Protein AF-A0A062WPQ7-F1 (afdb_monomer_lite)

Structure (mmCIF, N/CA/C/O backbone):
data_AF-A0A062WPQ7-F1
#
_entry.id   AF-A0A062WPQ7-F1
#
loop_
_atom_site.group_PDB
_atom_site.id
_atom_site.type_symbol
_atom_site.label_atom_id
_atom_site.label_alt_id
_atom_site.label_comp_id
_atom_site.label_asym_id
_atom_site.label_entity_id
_atom_site.label_seq_id
_atom_site.pdbx_PDB_ins_code
_atom_site.Cartn_x
_atom_site.Cartn_y
_atom_site.Cartn_z
_atom_site.occupancy
_atom_site.B_iso_or_equiv
_atom_site.auth_seq_id
_atom_site.auth_comp_id
_atom_site.auth_asym_id
_atom_site.auth_atom_id
_atom_site.pdbx_PDB_model_num
ATOM 1 N N . LEU A 1 1 ? 1.553 -10.765 8.364 1.00 71.88 1 LEU A N 1
ATOM 2 C CA . LEU A 1 1 ? 1.980 -9.541 9.089 1.00 71.88 1 LEU A CA 1
ATOM 3 C C . LEU A 1 1 ? 2.263 -9.916 10.533 1.00 71.88 1 LEU A C 1
ATOM 5 O O . LEU A 1 1 ? 1.561 -10.781 11.046 1.00 71.88 1 LEU A O 1
ATOM 9 N N . ARG A 1 2 ? 3.285 -9.338 11.176 1.00 81.94 2 ARG A N 1
ATOM 10 C CA . ARG A 1 2 ? 3.504 -9.582 12.613 1.00 81.94 2 ARG A CA 1
ATOM 11 C C . ARG A 1 2 ? 2.424 -8.842 13.420 1.00 81.94 2 ARG A C 1
ATOM 13 O O . ARG A 1 2 ? 2.039 -7.748 13.007 1.00 81.94 2 ARG A O 1
ATOM 20 N N . PRO A 1 3 ? 1.937 -9.398 14.542 1.00 80.31 3 PRO A N 1
ATOM 21 C CA . PRO A 1 3 ? 0.964 -8.714 15.389 1.00 80.31 3 PRO A CA 1
ATOM 22 C C . PRO A 1 3 ? 1.482 -7.346 15.858 1.00 80.31 3 PRO A C 1
ATOM 24 O O . PRO A 1 3 ? 2.566 -7.257 16.436 1.00 80.31 3 PRO A O 1
ATOM 27 N N . MET A 1 4 ? 0.707 -6.280 15.626 1.00 84.62 4 MET A N 1
ATOM 28 C CA . MET A 1 4 ? 1.066 -4.923 16.052 1.00 84.62 4 MET A CA 1
ATOM 29 C C . MET A 1 4 ? 0.688 -4.715 17.521 1.00 84.62 4 MET A C 1
ATOM 31 O O . MET A 1 4 ? -0.491 -4.681 17.886 1.00 84.62 4 MET A O 1
ATOM 35 N N . ARG A 1 5 ? 1.701 -4.603 18.387 1.00 85.12 5 ARG A N 1
ATOM 36 C CA . ARG A 1 5 ? 1.511 -4.374 19.826 1.00 85.12 5 ARG A CA 1
ATOM 37 C C . ARG A 1 5 ? 0.854 -3.010 20.065 1.00 85.12 5 ARG A C 1
ATOM 39 O O . ARG A 1 5 ? 1.175 -2.039 19.396 1.00 85.12 5 ARG A O 1
ATOM 46 N N . GLY A 1 6 ? -0.082 -2.949 21.013 1.00 81.06 6 GLY A N 1
ATOM 47 C CA . GLY A 1 6 ? -0.781 -1.712 21.399 1.00 81.06 6 GLY A CA 1
ATOM 48 C C . GLY A 1 6 ? -1.976 -1.318 20.521 1.00 81.06 6 GLY A C 1
ATOM 49 O O . GLY A 1 6 ? -2.815 -0.539 20.965 1.00 81.06 6 GLY A O 1
ATOM 50 N N . LEU A 1 7 ? -2.135 -1.908 19.330 1.00 82.62 7 LEU A N 1
ATOM 51 C CA . LEU A 1 7 ? -3.161 -1.478 18.373 1.00 82.62 7 LEU A CA 1
ATOM 52 C C . LEU A 1 7 ? -4.609 -1.781 18.811 1.00 82.62 7 LEU A C 1
ATOM 54 O O . LEU A 1 7 ? -5.522 -1.079 18.401 1.00 82.62 7 LEU A O 1
ATOM 58 N N . LYS A 1 8 ? -4.842 -2.763 19.695 1.00 71.62 8 LYS A N 1
ATOM 59 C CA . LYS A 1 8 ? -6.192 -3.143 20.177 1.00 71.62 8 LYS A CA 1
ATOM 60 C C . LYS A 1 8 ? -6.963 -2.017 20.889 1.00 71.62 8 LYS A C 1
ATOM 62 O O . LYS A 1 8 ? -8.155 -2.167 21.121 1.00 71.62 8 LYS A O 1
ATOM 67 N N . ARG A 1 9 ? -6.293 -0.925 21.276 1.00 75.44 9 ARG A N 1
ATOM 68 C CA . ARG A 1 9 ? -6.879 0.190 22.043 1.00 75.44 9 ARG A CA 1
ATOM 69 C C . ARG A 1 9 ? -7.159 1.443 21.205 1.00 75.44 9 ARG A C 1
ATOM 71 O O . ARG A 1 9 ? -7.649 2.426 21.748 1.00 75.44 9 ARG A O 1
ATOM 78 N N . LEU A 1 10 ? -6.845 1.434 19.908 1.00 82.62 10 LEU A N 1
ATOM 79 C CA . LEU A 1 10 ? -6.992 2.603 19.039 1.00 82.62 10 LEU A CA 1
ATOM 80 C C . LEU A 1 10 ? -8.282 2.519 18.221 1.00 82.62 10 LEU A C 1
ATOM 82 O O . LEU A 1 10 ? -8.526 1.521 17.548 1.00 82.62 10 LEU A O 1
ATOM 86 N N . ARG A 1 11 ? -9.067 3.604 18.194 1.00 83.88 11 ARG A N 1
ATOM 87 C 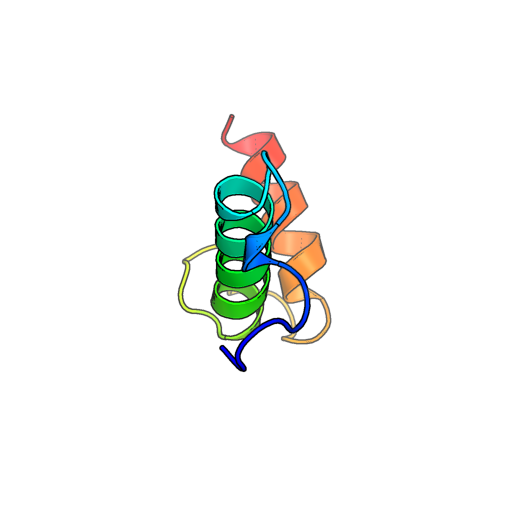CA . ARG A 1 11 ? -10.260 3.721 17.330 1.00 83.88 11 ARG A CA 1
ATOM 88 C C . ARG A 1 11 ? -9.925 3.494 15.848 1.00 83.88 11 ARG A C 1
ATOM 90 O O . ARG A 1 11 ? -10.727 2.927 15.120 1.00 83.88 11 ARG A O 1
ATOM 97 N N . SER A 1 12 ? -8.715 3.864 15.428 1.00 88.94 12 SER A N 1
ATOM 98 C CA . SER A 1 12 ? -8.231 3.736 14.044 1.00 88.94 12 SER A CA 1
ATOM 99 C C . SER A 1 12 ? -7.450 2.441 13.773 1.00 88.94 12 SER A C 1
ATOM 101 O O . SER A 1 12 ? -6.755 2.342 12.762 1.00 88.94 12 SER A O 1
ATOM 103 N N . ALA A 1 13 ? -7.521 1.446 14.666 1.00 89.06 13 ALA A N 1
ATOM 104 C CA . ALA A 1 13 ? -6.757 0.201 14.554 1.00 89.06 13 ALA A CA 1
ATOM 105 C C . ALA A 1 13 ? -6.979 -0.528 13.223 1.00 89.06 13 ALA A C 1
ATOM 107 O O . ALA A 1 13 ? -6.029 -1.048 12.635 1.00 89.06 13 ALA A O 1
ATOM 108 N N . GLN A 1 14 ? -8.221 -0.545 12.735 1.00 89.50 14 GLN A N 1
ATOM 109 C CA . GLN A 1 14 ? -8.563 -1.169 11.461 1.00 89.50 14 GLN A CA 1
ATOM 110 C C . GLN A 1 14 ? -7.887 -0.447 10.292 1.00 89.50 14 GLN A C 1
ATOM 112 O O . GLN A 1 14 ? -7.182 -1.091 9.521 1.00 89.50 14 GLN A O 1
ATOM 117 N N . THR A 1 15 ? -8.030 0.878 10.196 1.00 93.38 15 THR A N 1
ATOM 118 C CA . THR A 1 15 ? -7.430 1.690 9.125 1.00 93.38 15 THR A CA 1
ATOM 119 C C . THR A 1 15 ? -5.911 1.553 9.097 1.00 93.38 15 THR A C 1
ATOM 121 O O . THR A 1 15 ? -5.331 1.325 8.038 1.00 93.38 15 THR A O 1
ATOM 124 N N . ILE A 1 16 ? -5.259 1.604 10.264 1.00 91.94 16 ILE A N 1
ATOM 125 C CA . ILE A 1 16 ? -3.804 1.421 10.372 1.00 91.94 16 ILE A CA 1
ATOM 126 C C . ILE A 1 16 ? -3.402 0.006 9.930 1.00 91.94 16 ILE A C 1
ATOM 128 O O . ILE A 1 16 ? -2.421 -0.162 9.208 1.00 91.94 16 ILE A O 1
ATOM 132 N N . SER A 1 17 ? -4.169 -1.016 10.324 1.00 91.00 17 SER A N 1
ATOM 133 C CA . SER A 1 17 ? -3.909 -2.404 9.916 1.00 91.00 17 SER A CA 1
ATOM 134 C C . SER A 1 17 ? -4.062 -2.603 8.413 1.00 91.00 17 SER A C 1
ATOM 136 O O . SER A 1 17 ? -3.209 -3.243 7.803 1.00 91.00 17 SER A O 1
ATOM 138 N N . ALA A 1 18 ? -5.113 -2.038 7.818 1.00 93.44 18 ALA A N 1
ATOM 139 C CA . ALA A 1 18 ? -5.376 -2.123 6.388 1.00 93.44 18 ALA A CA 1
ATOM 140 C C . ALA A 1 18 ? -4.285 -1.411 5.577 1.00 93.44 18 ALA A C 1
ATOM 142 O O . ALA A 1 18 ? -3.716 -2.010 4.668 1.00 93.44 18 ALA A O 1
ATOM 143 N N . GLY A 1 19 ? -3.917 -0.184 5.963 1.00 94.56 19 GLY A N 1
ATOM 144 C CA . GLY A 1 19 ? -2.822 0.550 5.326 1.00 94.56 19 GLY A CA 1
ATOM 145 C C . GLY A 1 19 ? -1.485 -0.187 5.440 1.00 94.56 19 GLY A C 1
ATOM 146 O O . GLY A 1 19 ? -0.759 -0.321 4.455 1.00 94.56 19 GLY A O 1
ATOM 147 N N . HIS A 1 20 ? -1.178 -0.755 6.612 1.00 94.38 20 HIS A N 1
ATOM 148 C CA . HIS A 1 20 ? 0.028 -1.563 6.777 1.00 94.38 20 HIS A CA 1
ATOM 149 C C . HIS A 1 20 ? 0.007 -2.820 5.893 1.00 94.38 20 HIS A C 1
ATOM 151 O O . HIS A 1 20 ? 1.014 -3.147 5.267 1.00 94.38 20 HIS A O 1
ATOM 157 N N . ALA A 1 21 ? -1.130 -3.514 5.803 1.00 95.25 21 ALA A N 1
ATOM 158 C CA . ALA A 1 21 ? -1.280 -4.675 4.932 1.00 95.25 21 ALA A CA 1
ATOM 159 C C . ALA A 1 21 ? -1.084 -4.321 3.454 1.00 95.25 21 ALA A C 1
ATOM 161 O O . ALA A 1 21 ? -0.343 -5.022 2.765 1.00 95.25 21 ALA A O 1
ATOM 162 N N . LEU A 1 22 ? -1.675 -3.213 3.001 1.00 95.44 22 LEU A N 1
ATOM 163 C CA . LEU A 1 22 ? -1.539 -2.701 1.639 1.00 95.44 22 LEU A CA 1
ATOM 164 C C . LEU A 1 22 ?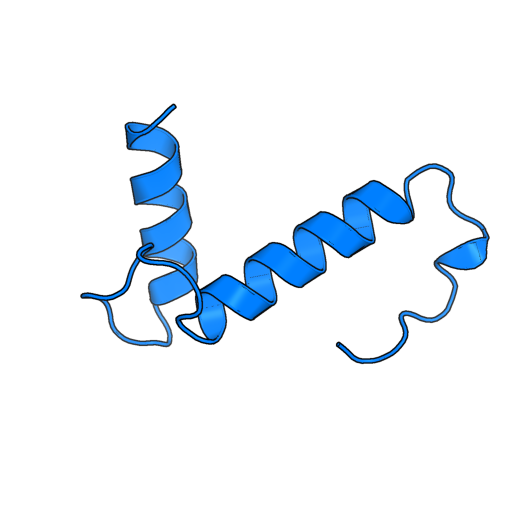 -0.068 -2.472 1.272 1.00 95.44 22 LEU A C 1
ATOM 166 O O . LEU A 1 22 ? 0.424 -3.076 0.321 1.00 95.44 22 LEU A O 1
ATOM 170 N N . VAL A 1 23 ? 0.661 -1.689 2.077 1.00 95.44 23 VAL A N 1
ATOM 171 C CA . VAL A 1 23 ? 2.091 -1.403 1.853 1.00 95.44 23 VAL A CA 1
ATOM 172 C C . VAL A 1 23 ? 2.909 -2.694 1.755 1.00 95.44 23 VAL A C 1
ATOM 174 O O . VAL A 1 23 ? 3.778 -2.834 0.896 1.00 95.44 23 VAL A O 1
ATOM 177 N N . GLN A 1 24 ? 2.628 -3.669 2.620 1.00 94.88 24 GLN A N 1
ATOM 178 C CA . GLN A 1 24 ? 3.368 -4.929 2.645 1.00 94.88 24 GLN A CA 1
ATOM 179 C C . GLN A 1 24 ? 3.037 -5.837 1.456 1.00 94.88 24 GLN A C 1
ATOM 181 O O . GLN A 1 24 ? 3.927 -6.538 0.979 1.00 94.88 24 GLN A O 1
ATOM 186 N N . ASN A 1 25 ? 1.795 -5.829 0.974 1.00 94.75 25 ASN A N 1
ATOM 187 C CA . ASN A 1 25 ? 1.382 -6.568 -0.217 1.00 94.75 25 ASN A CA 1
ATOM 188 C C . ASN A 1 25 ? 1.967 -5.952 -1.496 1.00 94.75 25 ASN A C 1
ATOM 190 O O . ASN A 1 25 ? 2.478 -6.694 -2.330 1.00 94.75 25 ASN A O 1
ATOM 194 N N . ILE A 1 26 ? 2.011 -4.618 -1.604 1.00 95.69 26 ILE A N 1
ATOM 195 C CA . ILE A 1 26 ? 2.694 -3.914 -2.704 1.00 95.69 26 ILE A CA 1
ATOM 196 C C . ILE A 1 26 ? 4.173 -4.305 -2.743 1.00 95.69 26 ILE A C 1
ATOM 198 O O . ILE A 1 26 ? 4.673 -4.775 -3.761 1.00 95.69 26 ILE A O 1
ATOM 202 N N . ARG A 1 27 ? 4.879 -4.216 -1.608 1.00 93.31 27 ARG A N 1
ATOM 203 C CA . ARG A 1 27 ? 6.302 -4.600 -1.531 1.00 93.31 27 ARG A CA 1
ATOM 204 C C . ARG A 1 27 ? 6.556 -6.061 -1.908 1.00 93.31 27 ARG A C 1
ATOM 206 O O . ARG A 1 27 ? 7.639 -6.384 -2.380 1.00 93.31 27 ARG A O 1
ATOM 213 N N . ARG A 1 28 ? 5.575 -6.944 -1.701 1.00 93.31 28 ARG A N 1
ATOM 214 C CA . ARG A 1 28 ? 5.644 -8.366 -2.074 1.00 93.31 28 ARG A CA 1
ATOM 215 C C . ARG A 1 28 ? 5.235 -8.638 -3.523 1.00 93.31 28 ARG A C 1
ATOM 217 O O . ARG A 1 28 ? 5.380 -9.771 -3.960 1.00 93.31 28 ARG A O 1
ATOM 224 N N . GLY A 1 29 ? 4.766 -7.629 -4.260 1.00 93.44 29 GLY A N 1
ATOM 225 C CA . GLY A 1 29 ? 4.277 -7.795 -5.630 1.00 93.44 29 GLY A CA 1
ATOM 226 C C . GLY A 1 29 ? 2.944 -8.542 -5.706 1.00 93.44 29 GLY A C 1
ATOM 227 O O . GLY A 1 29 ? 2.693 -9.233 -6.680 1.00 93.44 29 GLY A O 1
ATOM 228 N N . HIS A 1 30 ? 2.105 -8.452 -4.670 1.00 94.94 30 HIS A N 1
ATOM 229 C CA . HIS A 1 30 ? 0.768 -9.068 -4.666 1.00 94.94 30 HIS A CA 1
ATOM 230 C C . HIS A 1 30 ? -0.298 -8.217 -5.377 1.00 94.94 30 HIS A C 1
ATOM 232 O O . HIS A 1 30 ? -1.471 -8.580 -5.379 1.00 94.94 30 HIS A O 1
ATOM 238 N N . TYR A 1 31 ? 0.099 -7.076 -5.928 1.00 94.50 31 TYR A N 1
ATOM 239 C CA . TYR A 1 31 ? -0.734 -6.212 -6.748 1.00 94.50 31 TYR A CA 1
ATOM 240 C C . TYR A 1 31 ? 0.009 -5.917 -8.041 1.00 94.50 31 TYR A C 1
ATOM 242 O O . TYR A 1 31 ? 1.240 -5.911 -8.052 1.00 94.50 31 TYR A O 1
ATOM 250 N N . GLU A 1 32 ? -0.747 -5.584 -9.078 1.00 94.25 32 GLU A N 1
ATOM 251 C CA . GLU A 1 32 ? -0.234 -5.132 -10.376 1.00 94.25 32 GLU A CA 1
ATOM 252 C C . GLU A 1 32 ? 0.318 -3.693 -10.330 1.00 94.25 32 GLU A C 1
ATOM 254 O O . GLU A 1 32 ? 0.568 -3.092 -11.363 1.00 94.25 32 GLU A O 1
ATOM 259 N N . LEU A 1 33 ? 0.527 -3.142 -9.128 1.00 94.81 33 LEU A N 1
ATOM 260 C CA . LEU A 1 33 ? 1.082 -1.809 -8.917 1.00 94.81 33 LEU A CA 1
ATOM 261 C C . LEU A 1 33 ? 2.610 -1.859 -8.789 1.00 94.81 33 LEU A C 1
ATOM 263 O O . LEU A 1 33 ? 3.144 -2.585 -7.939 1.00 94.81 33 LEU A O 1
ATOM 267 N N . GLY A 1 34 ? 3.317 -1.040 -9.569 1.00 94.06 34 GLY A N 1
ATOM 268 C CA . GLY A 1 34 ? 4.775 -0.917 -9.538 1.00 94.06 34 GLY A CA 1
ATOM 269 C C . GLY A 1 34 ? 5.515 -2.207 -9.911 1.00 94.06 34 GLY A C 1
ATOM 270 O O . GLY A 1 34 ? 6.664 -2.400 -9.496 1.00 94.06 34 GLY A O 1
ATOM 271 N N . THR A 1 35 ? 4.868 -3.129 -10.633 1.00 90.94 35 THR A N 1
ATOM 272 C CA . THR A 1 35 ? 5.433 -4.443 -10.991 1.00 90.94 35 THR A CA 1
ATOM 273 C C . THR A 1 35 ? 6.651 -4.332 -11.896 1.00 90.94 35 THR A C 1
ATOM 275 O O . THR A 1 35 ? 7.584 -5.117 -11.733 1.00 90.94 35 THR A O 1
ATOM 278 N N . ASP A 1 36 ? 6.682 -3.313 -12.755 1.00 92.00 36 ASP A N 1
ATOM 279 C CA . ASP A 1 36 ? 7.768 -3.059 -13.711 1.00 92.00 36 ASP A CA 1
ATOM 280 C C . ASP A 1 36 ? 8.950 -2.295 -13.097 1.00 92.00 36 ASP A C 1
ATOM 282 O O . ASP A 1 36 ? 9.932 -1.987 -13.770 1.00 92.00 36 ASP A O 1
ATOM 286 N N . THR A 1 37 ? 8.871 -1.975 -11.803 1.00 94.12 37 THR A N 1
ATOM 287 C CA . THR A 1 37 ? 9.924 -1.256 -11.083 1.00 94.12 37 THR A CA 1
ATOM 288 C C . THR A 1 37 ? 10.722 -2.204 -10.188 1.00 94.12 37 THR A C 1
ATOM 290 O O . THR A 1 37 ? 10.200 -3.198 -9.667 1.00 94.12 37 THR A O 1
ATOM 293 N N . ASP A 1 38 ? 11.993 -1.861 -9.954 1.00 93.75 38 ASP A N 1
ATOM 294 C CA . ASP A 1 38 ? 12.836 -2.520 -8.956 1.00 93.75 38 ASP A CA 1
ATOM 295 C C . ASP A 1 38 ? 12.101 -2.655 -7.599 1.00 93.75 38 ASP A C 1
ATOM 297 O O . ASP A 1 38 ? 11.435 -1.704 -7.162 1.00 93.75 38 ASP A O 1
ATOM 301 N N . PRO A 1 39 ? 12.216 -3.798 -6.891 1.00 91.00 39 PRO A N 1
ATOM 302 C CA . PRO A 1 39 ? 11.526 -4.021 -5.620 1.00 91.00 39 PRO A CA 1
ATOM 303 C C . PRO A 1 39 ? 11.742 -2.930 -4.559 1.00 91.00 39 PRO A C 1
ATOM 305 O O . PRO A 1 39 ? 10.850 -2.708 -3.734 1.00 91.00 39 PRO A O 1
ATOM 308 N N . HIS A 1 40 ? 12.887 -2.238 -4.560 1.00 92.69 40 HIS A N 1
ATOM 309 C CA . HIS A 1 40 ? 13.160 -1.133 -3.638 1.00 92.69 40 HIS A CA 1
ATOM 310 C C . HIS A 1 40 ? 12.369 0.137 -3.972 1.00 92.69 40 HIS A C 1
ATOM 312 O O . HIS A 1 40 ? 12.027 0.891 -3.060 1.00 92.69 40 HIS A O 1
ATOM 318 N N . ALA A 1 41 ? 12.037 0.355 -5.244 1.00 95.69 41 ALA A N 1
ATOM 319 C CA . ALA A 1 41 ? 11.276 1.510 -5.721 1.00 95.69 41 ALA A CA 1
ATOM 320 C C . ALA A 1 41 ? 9.776 1.216 -5.927 1.00 95.69 41 ALA A C 1
ATOM 322 O O . ALA A 1 41 ? 8.977 2.148 -6.027 1.00 95.69 41 ALA A O 1
ATOM 323 N N . ARG A 1 42 ? 9.372 -0.063 -5.899 1.00 95.75 42 ARG A N 1
ATOM 324 C CA . ARG A 1 42 ? 7.992 -0.530 -6.115 1.00 95.75 42 ARG A CA 1
AT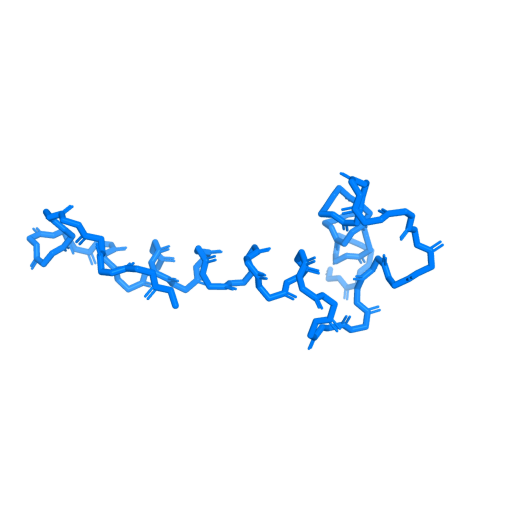OM 325 C C . ARG A 1 42 ? 6.938 0.193 -5.281 1.00 95.75 42 ARG A C 1
ATOM 327 O O . ARG A 1 42 ? 5.864 0.481 -5.789 1.00 95.75 42 ARG A O 1
ATOM 334 N N . LEU A 1 43 ? 7.220 0.499 -4.011 1.00 97.06 43 LEU A N 1
ATOM 335 C CA . LEU A 1 43 ? 6.245 1.200 -3.168 1.00 97.06 43 LEU A CA 1
ATOM 336 C C . LEU A 1 43 ? 5.967 2.614 -3.689 1.00 97.06 43 LEU A C 1
ATOM 338 O O . LEU A 1 43 ? 4.813 3.013 -3.776 1.00 97.06 43 LEU A O 1
ATOM 342 N N . THR A 1 44 ? 7.015 3.354 -4.042 1.00 97.56 44 THR A N 1
ATOM 343 C CA . THR A 1 44 ? 6.886 4.711 -4.578 1.00 97.56 44 THR A CA 1
ATOM 344 C C . THR A 1 44 ? 6.156 4.694 -5.917 1.00 97.56 44 THR A C 1
ATOM 346 O O . THR A 1 44 ? 5.201 5.445 -6.089 1.00 97.56 44 THR A O 1
ATOM 349 N N . ALA A 1 45 ? 6.547 3.796 -6.828 1.00 97.69 45 ALA A N 1
ATOM 350 C CA . ALA A 1 45 ? 5.893 3.636 -8.126 1.00 97.69 45 ALA A CA 1
ATOM 351 C C . ALA A 1 45 ? 4.400 3.299 -7.982 1.00 97.69 45 ALA A C 1
ATOM 353 O O . ALA A 1 45 ? 3.562 3.962 -8.583 1.00 97.69 45 ALA A O 1
ATOM 354 N N . ALA A 1 46 ? 4.060 2.363 -7.093 1.00 97.62 46 ALA A N 1
ATOM 355 C CA . ALA A 1 46 ? 2.680 1.969 -6.833 1.00 97.62 46 ALA A CA 1
ATOM 356 C C . ALA A 1 46 ? 1.788 3.128 -6.358 1.00 97.62 46 ALA A C 1
ATOM 358 O O . ALA A 1 46 ? 0.624 3.199 -6.743 1.00 97.62 46 ALA A O 1
ATOM 359 N N . PHE A 1 47 ? 2.302 4.041 -5.526 1.00 97.00 47 PHE A N 1
ATOM 360 C CA . PHE A 1 47 ? 1.538 5.223 -5.108 1.00 97.00 47 PHE A CA 1
ATOM 361 C C . PHE A 1 47 ? 1.382 6.246 -6.239 1.00 97.00 47 PHE A C 1
ATOM 363 O O . PHE A 1 47 ? 0.320 6.863 -6.347 1.00 97.00 47 PHE A O 1
ATOM 370 N N . THR A 1 48 ? 2.393 6.405 -7.097 1.00 97.62 48 THR A N 1
ATOM 371 C CA . THR A 1 48 ? 2.284 7.229 -8.310 1.00 97.62 48 THR A CA 1
ATOM 372 C C . THR A 1 48 ? 1.219 6.674 -9.254 1.00 97.62 48 THR A C 1
ATOM 374 O O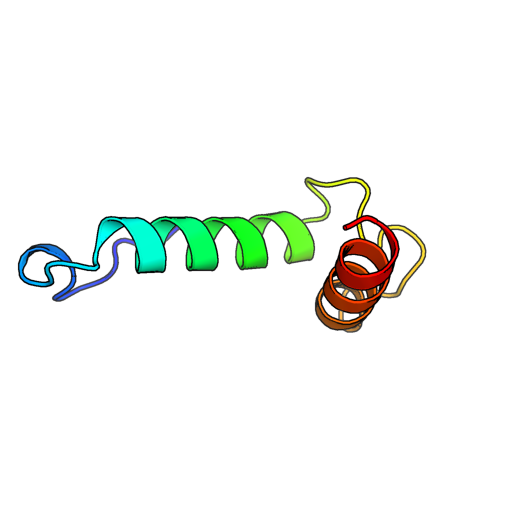 . THR A 1 48 ? 0.331 7.412 -9.664 1.00 97.62 48 THR A O 1
ATOM 377 N N . GLU A 1 49 ? 1.260 5.373 -9.547 1.00 97.19 49 GLU A N 1
ATOM 378 C CA . GLU A 1 49 ? 0.268 4.693 -10.389 1.00 97.19 49 GLU A CA 1
ATOM 379 C C . GLU A 1 49 ? -1.140 4.792 -9.804 1.00 97.19 49 GLU A C 1
ATOM 381 O O . GLU A 1 49 ? -2.078 5.143 -10.514 1.00 97.19 49 GLU A O 1
ATOM 386 N N . LEU A 1 50 ? -1.289 4.565 -8.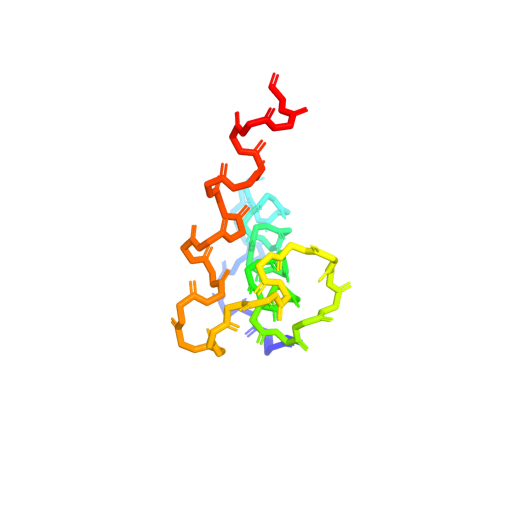495 1.00 95.50 50 LEU A N 1
ATOM 387 C CA . LEU A 1 50 ? -2.580 4.700 -7.826 1.00 95.50 50 LEU A CA 1
ATOM 388 C C . LEU A 1 50 ? -3.137 6.122 -7.954 1.00 95.50 50 LEU A C 1
ATOM 390 O O . LEU A 1 50 ? -4.324 6.269 -8.202 1.00 95.50 50 LEU A O 1
ATOM 394 N N . THR A 1 51 ? -2.289 7.148 -7.827 1.00 97.31 51 THR A N 1
ATOM 395 C CA . THR A 1 51 ? -2.688 8.560 -7.986 1.00 97.31 51 THR A CA 1
ATOM 396 C C . THR A 1 51 ? -3.175 8.875 -9.401 1.00 97.31 51 THR A C 1
ATOM 398 O O . THR A 1 51 ? -3.982 9.775 -9.576 1.00 97.31 51 THR A O 1
ATOM 401 N N . LEU A 1 52 ? -2.690 8.160 -10.418 1.00 96.31 52 LEU A N 1
ATOM 402 C CA . LEU A 1 52 ? -3.166 8.318 -11.796 1.00 96.31 52 LEU A CA 1
ATOM 403 C C . LEU A 1 52 ? -4.467 7.550 -12.066 1.00 96.31 52 LEU A C 1
ATOM 405 O O . LEU A 1 52 ? -5.161 7.851 -13.034 1.00 96.31 52 LEU A O 1
ATOM 409 N N . ALA A 1 53 ? -4.773 6.541 -11.249 1.00 94.50 53 ALA A N 1
ATOM 410 C CA . ALA A 1 53 ? -5.922 5.663 -11.432 1.00 94.50 53 ALA A CA 1
ATOM 411 C C . ALA A 1 53 ? -7.203 6.150 -10.727 1.00 94.50 53 ALA A C 1
ATOM 413 O O . ALA A 1 53 ? -8.280 5.639 -11.042 1.00 94.50 53 ALA A O 1
ATOM 414 N N . ILE A 1 54 ? -7.098 7.091 -9.779 1.00 92.81 54 ILE A N 1
ATO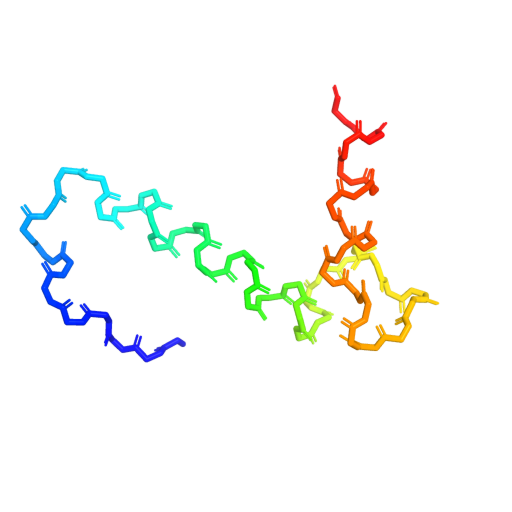M 415 C CA . ILE A 1 54 ? -8.221 7.661 -9.005 1.00 92.81 54 ILE A CA 1
ATOM 416 C C . ILE A 1 54 ? -8.290 9.177 -9.156 1.00 92.81 54 ILE A C 1
ATOM 418 O O . ILE A 1 54 ? -9.429 9.689 -9.182 1.00 92.81 54 ILE A O 1
#

pLDDT: mean 91.4, std 6.42, range [71.62, 97.69]

Radius of gyration: 13.04 Å; chains: 1; bounding box: 23×18×36 Å

Secondary structure (DSSP, 8-state):
----TTGGG-TTHHHHHHHHHHHHHHHTT-SSSSTTS-TTTHHHHHHHHHHHH-

Sequence (54 aa):
LRPMRGLKRLRSAQTISAGHALVQNIRRGHYELGTDTDPHARLTAAFTELTLAI

Foldseek 3Di:
DPDDPPLVPDPCSVVVVVVVVVLVCQLVVVDPQQNVPDSVCSSVRRVVVVVVVD